Protein AF-A0A8X6UZP9-F1 (afdb_monomer)

pLDDT: mean 77.99, std 16.14, range [34.69, 94.88]

InterPro domains:
  IPR002492 Transposase, Tc1-like [PF01498] (34-97)

Organism: Trichonephila clavipes (NCBI:txid2585209)

Mean predicted aligned error: 15.53 Å

Sequence (109 aa):
MEEDPPPSYEESEAATAIRGFSSGRPRGTTPADDRYIVLQARRNRRQTAGEIARHTTQATGRPISCFTVARRLHGGGLFARRPVRCVPLTPAHQRRRSLVLGTSELERQ

Structure (mmCIF, N/CA/C/O backbone):
data_AF-A0A8X6UZP9-F1
#
_entry.id   AF-A0A8X6UZP9-F1
#
loop_
_atom_site.group_PDB
_atom_site.id
_atom_site.type_symbol
_atom_site.label_atom_id
_atom_site.label_alt_id
_atom_site.label_comp_id
_atom_site.label_asym_id
_atom_site.label_entity_id
_atom_site.label_seq_id
_atom_site.pdbx_PDB_ins_code
_atom_site.Cartn_x
_atom_site.Cartn_y
_atom_site.Cartn_z
_atom_site.occupancy
_atom_site.B_iso_or_equiv
_atom_site.auth_seq_id
_atom_site.auth_comp_id
_atom_site.auth_asym_id
_atom_site.auth_atom_id
_atom_site.pdbx_PDB_model_num
ATOM 1 N N . MET A 1 1 ? -32.455 -66.587 18.755 1.00 53.84 1 MET A N 1
ATOM 2 C CA . MET A 1 1 ? -31.791 -65.442 18.107 1.00 53.84 1 MET A CA 1
ATOM 3 C C . MET A 1 1 ? -31.646 -64.405 19.193 1.00 53.84 1 MET A C 1
ATOM 5 O O . MET A 1 1 ? -32.578 -63.653 19.434 1.00 53.84 1 MET A O 1
ATOM 9 N N . GLU A 1 2 ? -30.566 -64.501 19.951 1.00 55.31 2 GLU A N 1
ATOM 10 C CA . GLU A 1 2 ? -30.244 -63.554 21.012 1.00 55.31 2 GLU A CA 1
ATOM 11 C C . GLU A 1 2 ? -29.013 -62.836 20.477 1.00 55.31 2 GLU A C 1
ATOM 13 O O . GLU A 1 2 ? -27.913 -63.382 20.493 1.00 55.31 2 GLU A O 1
ATOM 18 N N . GLU A 1 3 ? -29.252 -61.732 19.767 1.00 62.00 3 GLU A N 1
ATOM 19 C CA . GLU A 1 3 ? -28.157 -60.897 19.294 1.00 62.00 3 GLU A CA 1
ATOM 20 C C . GLU A 1 3 ? -27.567 -60.180 20.504 1.00 62.00 3 GLU A C 1
ATOM 22 O O . GLU A 1 3 ? -28.262 -59.413 21.175 1.00 62.00 3 GLU A O 1
ATOM 27 N N . ASP A 1 4 ? -26.291 -60.446 20.777 1.00 71.00 4 ASP A N 1
ATOM 28 C CA . ASP A 1 4 ? -25.487 -59.605 21.652 1.00 71.00 4 ASP A CA 1
ATOM 29 C C . ASP A 1 4 ? -25.548 -58.154 21.140 1.00 71.00 4 ASP A C 1
ATOM 31 O O . ASP A 1 4 ? -25.348 -57.918 19.941 1.00 71.00 4 ASP A O 1
ATOM 35 N N . PRO A 1 5 ? -25.809 -57.158 22.005 1.00 72.19 5 PRO A N 1
ATOM 36 C CA . PRO A 1 5 ? -25.743 -55.768 21.588 1.00 72.19 5 PRO A CA 1
ATOM 37 C C . PRO A 1 5 ? -24.305 -55.430 21.157 1.00 72.19 5 PRO A C 1
ATOM 39 O O . PRO A 1 5 ? -23.350 -55.835 21.827 1.00 72.19 5 PRO A O 1
ATOM 42 N N . PRO A 1 6 ? -24.113 -54.679 20.055 1.00 69.88 6 PRO A N 1
ATOM 43 C CA . PRO A 1 6 ? -22.780 -54.280 19.627 1.00 69.88 6 PRO A CA 1
ATOM 44 C C . PRO A 1 6 ? -22.102 -53.439 20.719 1.00 69.88 6 PRO A C 1
ATOM 46 O O . PRO A 1 6 ? -22.785 -52.669 21.405 1.00 69.88 6 PRO A O 1
ATOM 49 N N . PRO A 1 7 ? -20.770 -53.551 20.883 1.00 65.25 7 PRO A N 1
ATOM 50 C CA . PRO A 1 7 ? -20.046 -52.785 21.884 1.00 65.25 7 PRO A CA 1
ATOM 51 C C . PRO A 1 7 ? -20.298 -51.291 21.677 1.00 65.25 7 PRO A C 1
ATOM 53 O O . PRO A 1 7 ? -20.107 -50.748 20.586 1.00 65.25 7 PRO A O 1
ATOM 56 N N . SER A 1 8 ? -20.743 -50.634 22.746 1.00 55.66 8 SER A N 1
ATOM 57 C CA . SER A 1 8 ? -20.811 -49.184 22.849 1.00 55.66 8 SER A CA 1
ATOM 58 C C . SER A 1 8 ? -19.405 -48.626 22.662 1.00 55.66 8 SER A C 1
ATOM 60 O O . SER A 1 8 ? -18.559 -48.744 23.546 1.00 55.66 8 SER A O 1
ATOM 62 N N . TYR A 1 9 ? -19.146 -48.056 21.487 1.00 56.78 9 TYR A N 1
ATOM 63 C CA . TYR A 1 9 ? -17.923 -47.315 21.215 1.00 56.78 9 TYR A CA 1
ATOM 64 C C . TYR A 1 9 ? -17.899 -46.067 22.102 1.00 56.78 9 TYR A C 1
ATOM 66 O O . TYR A 1 9 ? -18.484 -45.037 21.764 1.00 56.78 9 TYR A O 1
ATOM 74 N N . GLU A 1 10 ? -17.255 -46.182 23.257 1.00 61.09 10 GLU A N 1
ATOM 75 C CA . GLU A 1 10 ? -16.871 -45.040 24.071 1.00 61.09 10 GLU A CA 1
ATOM 76 C C . GLU A 1 10 ? -15.738 -44.261 23.384 1.00 61.09 10 GLU A C 1
ATOM 78 O O . GLU A 1 10 ? -14.790 -44.828 22.844 1.00 61.09 10 GLU A O 1
ATOM 83 N N . GLU A 1 11 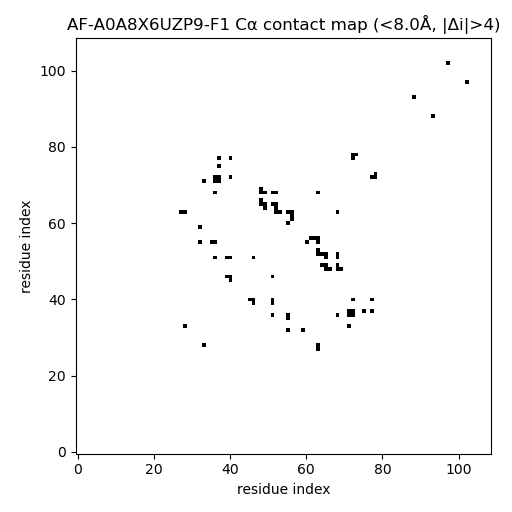? -15.891 -42.937 23.431 1.00 55.44 11 GLU A N 1
ATOM 84 C CA . GLU A 1 11 ? -14.828 -41.932 23.442 1.00 55.44 11 GLU A CA 1
ATOM 85 C C . GLU A 1 11 ? -13.899 -41.853 22.219 1.00 55.44 11 GLU A C 1
ATOM 87 O O . GLU A 1 11 ? -12.821 -42.437 22.138 1.00 55.44 11 GLU A O 1
ATOM 92 N N . SER A 1 12 ? -14.233 -40.931 21.313 1.00 53.50 12 SER A N 1
ATOM 93 C CA . SER A 1 12 ? -13.183 -40.129 20.684 1.00 53.50 12 SER A CA 1
ATOM 94 C C . SER A 1 12 ? -13.445 -38.663 20.993 1.00 53.50 12 SER A C 1
ATOM 96 O O . SER A 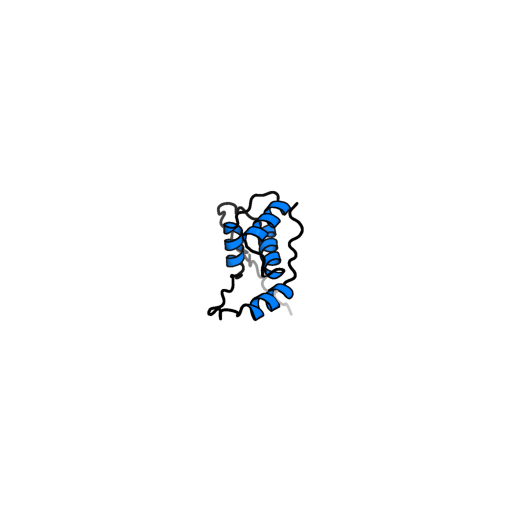1 12 ? -14.114 -37.944 20.251 1.00 53.50 12 SER A O 1
ATOM 98 N N . GLU A 1 13 ? -12.914 -38.211 22.130 1.00 57.41 13 GLU A N 1
ATOM 99 C CA . GLU A 1 13 ? -12.655 -36.794 22.344 1.00 57.41 13 GLU A CA 1
ATOM 100 C C . GLU A 1 13 ? -11.668 -36.351 21.261 1.00 57.41 13 GLU A C 1
ATOM 102 O O . GLU A 1 13 ? -10.446 -36.411 21.409 1.00 57.41 13 GLU A O 1
ATOM 107 N N . ALA A 1 14 ? -12.201 -35.944 20.112 1.00 60.31 14 ALA A N 1
ATOM 108 C CA . ALA A 1 14 ? -11.451 -35.226 19.105 1.00 60.31 14 ALA A CA 1
ATOM 109 C C . ALA A 1 14 ? -11.100 -33.866 19.713 1.00 60.31 14 ALA A C 1
ATOM 111 O O . ALA A 1 14 ? -11.795 -32.869 19.500 1.00 60.31 14 ALA A O 1
ATOM 112 N N . ALA A 1 15 ? -10.036 -33.846 20.520 1.00 62.00 15 ALA A N 1
ATOM 113 C CA . ALA A 1 15 ? -9.431 -32.647 21.061 1.00 62.00 15 ALA A CA 1
ATOM 114 C C . ALA A 1 15 ? -9.064 -31.760 19.872 1.00 62.00 15 ALA A C 1
ATOM 116 O O . ALA A 1 15 ? -8.040 -31.920 19.203 1.00 62.00 15 ALA A O 1
ATOM 117 N N . THR A 1 16 ? -9.981 -30.854 19.554 1.00 63.66 16 THR A N 1
ATOM 118 C CA . THR A 1 16 ? -9.842 -29.931 18.446 1.00 63.66 16 THR A CA 1
ATOM 119 C C . THR A 1 16 ? -8.782 -28.947 18.895 1.00 63.66 16 THR A C 1
ATOM 121 O O . THR A 1 16 ? -9.046 -28.055 19.696 1.00 63.66 16 THR A O 1
ATOM 124 N N . ALA A 1 17 ? -7.545 -29.161 18.453 1.00 57.22 17 ALA A N 1
ATOM 125 C CA . ALA A 1 17 ? -6.430 -28.289 18.773 1.00 57.22 17 ALA A CA 1
ATOM 126 C C . ALA A 1 17 ? -6.710 -26.887 18.208 1.00 57.22 17 ALA A C 1
ATOM 128 O O . ALA A 1 17 ? -6.430 -26.594 17.043 1.00 57.22 17 ALA A O 1
ATOM 129 N N . ILE A 1 18 ? -7.272 -26.002 19.035 1.00 65.00 18 ILE A N 1
ATOM 130 C CA . ILE A 1 18 ? -7.397 -24.582 18.720 1.00 65.00 18 ILE A CA 1
ATOM 131 C C . ILE A 1 18 ? -5.983 -24.013 18.788 1.00 65.00 18 ILE A C 1
ATOM 133 O O . ILE A 1 18 ? -5.445 -23.744 19.861 1.00 65.00 18 ILE A O 1
ATOM 137 N N . ARG A 1 19 ? -5.345 -23.876 17.622 1.00 62.69 19 ARG A N 1
ATOM 138 C CA . ARG A 1 19 ? -4.037 -23.231 17.485 1.00 62.69 19 ARG A CA 1
ATOM 139 C C . ARG A 1 19 ? -4.164 -21.789 17.973 1.00 62.69 19 ARG A C 1
ATOM 141 O O . ARG A 1 19 ? -4.662 -20.929 17.249 1.00 62.69 19 ARG A O 1
ATOM 148 N N . GLY A 1 20 ? -3.744 -21.540 19.210 1.00 62.47 20 GLY A N 1
ATOM 149 C CA . GLY A 1 20 ? -3.715 -20.207 19.793 1.00 62.47 20 GLY A CA 1
ATOM 150 C C . GLY A 1 20 ? -2.922 -19.259 18.897 1.00 62.47 20 GLY A C 1
ATOM 151 O O . GLY A 1 20 ? -1.768 -19.523 18.557 1.00 62.47 20 GLY A O 1
ATOM 152 N N . PHE A 1 21 ? -3.555 -18.159 18.488 1.00 62.06 21 PHE A N 1
ATOM 153 C CA . PHE A 1 21 ? -2.869 -17.050 17.837 1.00 62.06 21 PHE A CA 1
ATOM 154 C C . PHE A 1 21 ? -1.771 -16.568 18.785 1.00 62.06 21 PHE A C 1
ATOM 156 O O . PHE A 1 21 ? -2.067 -16.041 19.854 1.00 62.06 21 PHE A O 1
ATOM 163 N N . SER A 1 22 ? -0.506 -16.734 18.400 1.00 60.88 22 SER A N 1
ATOM 164 C CA . SER A 1 22 ? 0.608 -16.118 19.116 1.00 60.88 22 SER A CA 1
ATOM 165 C C . SER A 1 22 ? 0.311 -14.623 19.275 1.00 60.88 22 SER A C 1
ATOM 167 O O . SER A 1 22 ? 0.173 -13.912 18.270 1.00 60.88 22 SER A O 1
ATOM 169 N N . SER A 1 23 ? 0.173 -14.153 20.514 1.00 63.22 23 SER A N 1
ATOM 170 C CA . SER A 1 23 ? -0.093 -12.755 20.846 1.00 63.22 23 SER A CA 1
ATOM 171 C C . SER A 1 23 ? 1.148 -11.914 20.546 1.00 63.22 23 SER A C 1
ATOM 173 O O . SER A 1 23 ? 1.967 -11.626 21.415 1.00 63.22 23 SER A O 1
ATOM 175 N N . GLY A 1 24 ? 1.333 -11.571 19.273 1.00 71.81 24 GLY A N 1
ATOM 176 C CA . GLY A 1 24 ? 2.322 -10.589 18.848 1.00 71.81 24 GLY A CA 1
ATOM 177 C C . GLY A 1 24 ? 1.865 -9.164 19.165 1.00 71.81 24 GLY A C 1
ATOM 178 O O . GLY A 1 24 ? 0.702 -8.924 19.495 1.00 71.81 24 GLY A O 1
ATOM 179 N N . ARG A 1 25 ? 2.777 -8.194 19.006 1.00 75.19 25 ARG A N 1
ATOM 180 C CA . ARG A 1 25 ? 2.457 -6.762 19.111 1.00 75.19 25 ARG A CA 1
ATOM 181 C C . ARG A 1 25 ? 1.217 -6.437 18.261 1.00 75.19 25 ARG A C 1
ATOM 183 O O . ARG A 1 25 ? 1.208 -6.800 17.076 1.00 75.19 25 ARG A O 1
ATOM 190 N N . PRO A 1 26 ? 0.204 -5.740 18.816 1.00 68.31 26 PRO A N 1
ATOM 191 C CA . PRO A 1 26 ? -0.989 -5.380 18.067 1.00 68.31 26 PRO A CA 1
ATOM 192 C C . PRO A 1 26 ? -0.587 -4.614 16.810 1.00 68.31 26 PRO A C 1
ATOM 194 O O . PRO A 1 26 ? 0.202 -3.664 16.843 1.00 68.31 26 PRO A O 1
ATOM 197 N N . ARG A 1 27 ? -1.083 -5.091 15.670 1.00 74.94 27 ARG A N 1
ATOM 198 C CA . ARG A 1 27 ? -0.784 -4.494 14.373 1.00 74.94 27 ARG A CA 1
ATOM 199 C C . ARG A 1 27 ? -1.486 -3.140 14.295 1.00 74.94 27 ARG A C 1
ATOM 201 O O . ARG A 1 27 ? -2.659 -3.037 14.626 1.00 74.94 27 ARG A O 1
ATOM 208 N N . GLY A 1 28 ? -0.782 -2.118 13.810 1.00 81.06 28 GLY A N 1
ATOM 209 C CA . GLY A 1 28 ? -1.349 -0.772 13.649 1.00 81.06 28 GLY A CA 1
ATOM 210 C C . GLY A 1 28 ? -2.462 -0.665 12.595 1.00 81.06 28 GLY A C 1
ATOM 211 O O . GLY A 1 28 ? -3.080 0.386 12.489 1.00 81.06 28 GLY A O 1
ATOM 212 N N . THR A 1 29 ? -2.720 -1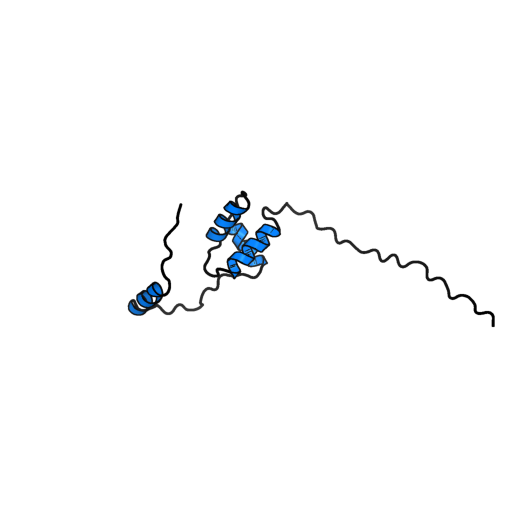.727 11.823 1.00 87.56 29 THR A N 1
ATOM 213 C CA . THR A 1 29 ? -3.847 -1.816 10.883 1.00 87.56 29 THR A CA 1
ATOM 214 C C . THR A 1 29 ? -4.691 -3.041 11.203 1.00 87.56 29 THR A C 1
ATOM 216 O O . THR A 1 29 ? -4.162 -4.087 11.604 1.00 87.56 29 THR A O 1
ATOM 219 N N . THR A 1 30 ? -6.003 -2.901 11.039 1.00 90.12 30 THR A N 1
ATOM 220 C CA . THR A 1 30 ? -6.970 -3.980 11.240 1.00 90.12 30 THR A CA 1
ATOM 221 C C . THR A 1 30 ? -7.076 -4.858 9.986 1.00 90.12 30 THR A C 1
ATOM 223 O O . THR A 1 30 ? -6.745 -4.414 8.884 1.00 90.12 30 THR A O 1
ATOM 226 N N . PRO A 1 31 ? -7.600 -6.092 10.093 1.00 89.38 31 PRO A N 1
ATOM 227 C CA . PRO A 1 31 ? -7.897 -6.911 8.917 1.00 89.38 31 PRO A CA 1
ATOM 228 C C . PRO A 1 31 ? -8.893 -6.255 7.942 1.00 89.38 31 PRO A C 1
ATOM 230 O O . PRO A 1 31 ? -8.910 -6.583 6.758 1.00 89.38 31 PRO A O 1
ATOM 233 N N . ALA A 1 32 ? -9.741 -5.333 8.412 1.00 91.38 32 ALA A N 1
ATOM 234 C CA . ALA A 1 32 ? -10.626 -4.555 7.549 1.00 91.38 32 ALA A CA 1
ATOM 235 C C . ALA A 1 32 ? -9.847 -3.507 6.738 1.00 91.38 32 ALA A C 1
ATOM 237 O O . ALA A 1 32 ? -10.027 -3.442 5.521 1.00 91.38 32 ALA A O 1
ATOM 238 N N . ASP A 1 33 ? -8.928 -2.778 7.381 1.00 92.25 33 ASP A N 1
ATOM 239 C CA . ASP A 1 33 ? -8.039 -1.825 6.702 1.00 92.25 33 ASP A CA 1
ATOM 240 C C . ASP A 1 33 ? -7.179 -2.539 5.652 1.00 92.25 33 ASP A C 1
ATOM 242 O O . ASP A 1 33 ? -7.074 -2.090 4.513 1.00 92.25 33 ASP A O 1
ATOM 246 N N . ASP A 1 34 ? -6.609 -3.696 6.005 1.00 92.38 34 ASP A N 1
ATOM 247 C CA . ASP A 1 34 ? -5.768 -4.486 5.102 1.00 92.38 34 ASP A CA 1
ATOM 248 C C . ASP A 1 34 ? -6.548 -4.928 3.847 1.00 92.38 34 ASP A C 1
ATOM 250 O O . ASP A 1 34 ? -6.034 -4.844 2.728 1.00 92.38 34 ASP A O 1
ATOM 254 N N . ARG A 1 35 ? -7.815 -5.340 4.008 1.00 93.44 35 ARG A N 1
ATOM 255 C CA . ARG A 1 35 ? -8.703 -5.664 2.878 1.00 93.44 35 ARG A CA 1
ATOM 256 C C . ARG A 1 35 ? -9.003 -4.439 2.019 1.00 93.44 35 ARG A C 1
ATOM 258 O O . ARG A 1 35 ? -8.956 -4.548 0.794 1.00 93.44 35 ARG A O 1
ATOM 265 N N . TYR A 1 36 ? -9.284 -3.289 2.632 1.00 93.50 36 TYR A N 1
ATOM 266 C CA . TYR A 1 36 ? -9.536 -2.045 1.904 1.00 93.50 36 TYR A CA 1
ATOM 267 C C . TYR A 1 36 ? -8.312 -1.608 1.091 1.00 93.50 36 TYR A C 1
ATOM 269 O O . TYR A 1 36 ? -8.441 -1.306 -0.095 1.00 93.50 36 TYR A O 1
ATOM 277 N N . ILE A 1 37 ? -7.118 -1.667 1.685 1.00 94.44 37 ILE A N 1
ATOM 278 C CA . ILE A 1 37 ? -5.843 -1.353 1.026 1.00 94.44 37 ILE A CA 1
ATOM 279 C C . ILE A 1 37 ? -5.649 -2.212 -0.232 1.00 94.44 37 ILE A C 1
ATOM 281 O O . ILE A 1 37 ? -5.366 -1.690 -1.313 1.00 94.44 37 ILE A O 1
ATOM 285 N N . VAL A 1 38 ? -5.831 -3.531 -0.111 1.00 94.50 38 VAL A N 1
ATOM 286 C CA . VAL A 1 38 ? -5.692 -4.466 -1.240 1.00 94.50 38 VAL A CA 1
ATOM 287 C C . VAL A 1 38 ? -6.757 -4.205 -2.306 1.00 94.50 38 VAL A C 1
ATOM 289 O O . VAL A 1 38 ? -6.456 -4.239 -3.501 1.00 94.50 38 VAL A O 1
ATOM 292 N N . LEU A 1 39 ? -7.993 -3.917 -1.896 1.00 94.19 39 LEU A N 1
ATOM 293 C CA . LEU A 1 39 ? -9.091 -3.619 -2.810 1.00 94.19 39 LEU A CA 1
ATOM 294 C C . LEU A 1 39 ? -8.836 -2.335 -3.610 1.00 94.19 39 LEU A C 1
ATOM 296 O O . LEU A 1 39 ? -9.010 -2.344 -4.828 1.00 94.19 39 LEU A O 1
ATOM 300 N N . GLN A 1 40 ? -8.380 -1.259 -2.961 1.00 92.88 40 GLN A N 1
ATOM 301 C CA . GLN A 1 40 ? -8.066 0.005 -3.636 1.00 92.88 40 GLN A CA 1
ATOM 302 C C . GLN A 1 40 ? -6.943 -0.160 -4.658 1.00 92.88 40 GLN A C 1
ATOM 304 O O . GLN A 1 40 ? -7.093 0.252 -5.809 1.00 92.88 40 GLN A O 1
ATOM 309 N N . ALA A 1 41 ? -5.867 -0.861 -4.292 1.00 91.56 41 ALA A N 1
ATOM 310 C CA . ALA A 1 41 ? -4.765 -1.134 -5.213 1.00 91.56 41 ALA A CA 1
ATOM 311 C C . ALA A 1 41 ? -5.188 -1.983 -6.427 1.00 91.56 41 ALA A C 1
ATOM 313 O O . ALA A 1 41 ? -4.656 -1.811 -7.526 1.00 91.56 41 ALA A O 1
ATOM 314 N N . ARG A 1 42 ? -6.158 -2.894 -6.258 1.00 90.69 42 ARG A N 1
ATOM 315 C CA . ARG A 1 42 ? -6.728 -3.676 -7.370 1.00 90.69 42 ARG A CA 1
ATOM 316 C C . ARG A 1 42 ? -7.647 -2.838 -8.256 1.00 90.69 42 ARG A C 1
ATOM 318 O O . ARG A 1 42 ? -7.557 -2.956 -9.478 1.00 90.69 42 ARG A O 1
ATOM 325 N N . ARG A 1 43 ? -8.500 -2.001 -7.655 1.00 91.62 43 ARG A N 1
ATOM 326 C CA . ARG A 1 43 ? -9.439 -1.118 -8.365 1.00 91.62 43 ARG A CA 1
ATOM 327 C C . ARG A 1 43 ? -8.691 -0.092 -9.214 1.00 91.62 43 ARG A C 1
ATOM 329 O O . ARG A 1 43 ? -8.977 0.043 -10.397 1.00 91.62 43 ARG A O 1
ATOM 336 N N . ASN A 1 44 ? -7.684 0.555 -8.632 1.00 87.81 44 ASN A N 1
ATOM 337 C CA . ASN A 1 44 ? -6.913 1.617 -9.266 1.00 87.81 44 ASN A CA 1
ATOM 338 C C . ASN A 1 44 ? -5.422 1.265 -9.279 1.00 87.81 44 ASN A C 1
ATOM 340 O O . ASN A 1 44 ? -4.650 1.749 -8.458 1.00 87.81 44 ASN A O 1
ATOM 344 N N . ARG A 1 45 ? -4.976 0.476 -10.267 1.00 84.06 45 ARG A N 1
ATOM 345 C CA . ARG A 1 45 ? -3.573 -0.001 -10.362 1.00 84.06 45 ARG A CA 1
ATOM 346 C C . ARG A 1 45 ? -2.506 1.100 -10.479 1.00 84.06 45 ARG A C 1
ATOM 348 O O . ARG A 1 45 ? -1.318 0.793 -10.456 1.00 84.06 45 ARG A O 1
ATOM 355 N N . ARG A 1 46 ? -2.916 2.354 -10.692 1.00 85.12 46 ARG A N 1
ATOM 356 C CA . ARG A 1 46 ? -2.031 3.526 -10.782 1.00 85.12 46 ARG A CA 1
ATOM 357 C C . ARG A 1 46 ? -1.907 4.288 -9.465 1.00 85.12 46 ARG A C 1
ATOM 359 O O . ARG A 1 46 ? -1.006 5.113 -9.371 1.00 85.12 46 ARG A O 1
ATOM 366 N N . GLN A 1 47 ? -2.793 4.033 -8.499 1.00 87.94 47 GLN A N 1
ATOM 367 C CA . GLN A 1 47 ? -2.716 4.694 -7.204 1.00 87.94 47 GLN A CA 1
ATOM 368 C C . GLN A 1 47 ? -1.431 4.301 -6.488 1.00 87.94 47 GLN A C 1
ATOM 370 O O . GLN A 1 47 ? -1.024 3.135 -6.471 1.00 87.94 47 GLN A O 1
ATOM 375 N N . THR A 1 48 ? -0.794 5.293 -5.885 1.00 90.25 48 THR A N 1
ATOM 376 C CA . THR A 1 48 ? 0.428 5.089 -5.114 1.00 90.25 48 THR A CA 1
ATOM 377 C C . THR A 1 48 ? 0.103 4.640 -3.690 1.00 90.25 48 THR A C 1
ATOM 379 O O . THR A 1 48 ? -0.979 4.891 -3.157 1.00 90.25 48 THR A O 1
ATOM 382 N N . ALA A 1 49 ? 1.068 4.009 -3.017 1.00 92.38 49 ALA A N 1
ATOM 383 C CA . ALA A 1 49 ? 0.906 3.630 -1.612 1.00 92.38 49 ALA A CA 1
ATOM 384 C C . ALA A 1 49 ? 0.643 4.844 -0.694 1.00 92.38 49 ALA A C 1
ATOM 386 O O . ALA A 1 49 ? -0.026 4.701 0.326 1.00 92.38 49 ALA A O 1
ATOM 387 N N . GLY A 1 50 ? 1.142 6.035 -1.054 1.00 93.75 50 GLY A N 1
ATOM 388 C CA . GLY A 1 50 ? 0.892 7.277 -0.316 1.00 93.75 50 GLY A CA 1
ATOM 389 C C . GLY A 1 50 ? -0.545 7.781 -0.462 1.00 93.75 50 GLY A C 1
ATOM 390 O O . GLY A 1 50 ? -1.164 8.166 0.526 1.00 93.75 50 GLY A O 1
ATOM 391 N N . GLU A 1 51 ? -1.110 7.712 -1.667 1.00 93.62 51 GLU A N 1
ATOM 392 C CA . GLU A 1 51 ? -2.520 8.052 -1.900 1.00 93.62 51 GLU A CA 1
ATOM 393 C C . GLU A 1 51 ? -3.444 7.102 -1.137 1.00 93.62 51 GLU A C 1
ATOM 395 O O . GLU A 1 51 ? -4.332 7.552 -0.414 1.00 93.62 51 GLU A O 1
ATOM 400 N N . ILE A 1 52 ? -3.183 5.792 -1.214 1.00 94.38 52 ILE A N 1
ATOM 401 C CA . ILE A 1 52 ? -3.938 4.777 -0.466 1.00 94.38 52 ILE A CA 1
ATOM 402 C C . ILE A 1 52 ? -3.828 5.027 1.044 1.00 94.38 52 ILE A C 1
ATOM 404 O O . ILE A 1 52 ? -4.829 4.943 1.756 1.00 94.38 52 ILE A O 1
ATOM 408 N N . ALA A 1 53 ? -2.641 5.380 1.545 1.00 94.88 53 ALA A N 1
ATOM 409 C CA . ALA A 1 53 ? -2.436 5.719 2.952 1.00 94.88 53 ALA A CA 1
ATOM 410 C C . ALA A 1 53 ? -3.276 6.928 3.386 1.00 94.88 53 ALA A C 1
ATOM 412 O O . ALA A 1 53 ? -3.908 6.877 4.442 1.00 94.88 53 ALA A O 1
ATOM 413 N N . ARG A 1 54 ? -3.348 7.979 2.558 1.00 94.62 54 ARG A N 1
ATOM 414 C CA . ARG A 1 54 ? -4.183 9.159 2.821 1.00 94.62 54 ARG A CA 1
ATOM 415 C C . ARG A 1 54 ? -5.665 8.795 2.877 1.00 94.62 54 ARG A C 1
ATOM 417 O O . ARG A 1 54 ? -6.318 9.127 3.859 1.00 94.62 54 ARG A O 1
ATOM 424 N N . HIS A 1 55 ? -6.171 8.059 1.887 1.00 93.06 55 HIS A N 1
ATOM 425 C CA . HIS A 1 55 ? -7.574 7.628 1.859 1.00 93.06 55 HIS A CA 1
ATOM 426 C C . HIS A 1 55 ? -7.932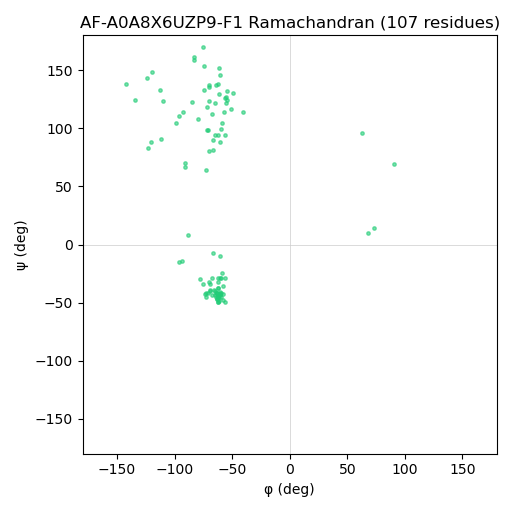 6.735 3.050 1.00 93.06 55 HIS A C 1
ATOM 428 O O . HIS A 1 55 ? -8.970 6.922 3.678 1.00 93.06 55 HIS A O 1
ATOM 434 N N . THR A 1 56 ? -7.052 5.797 3.403 1.00 92.81 56 THR A N 1
ATOM 435 C CA . THR A 1 56 ? -7.286 4.898 4.542 1.00 92.81 56 THR A CA 1
ATOM 436 C C . THR A 1 56 ? -7.222 5.662 5.867 1.00 92.81 56 THR A C 1
ATOM 438 O O . THR A 1 56 ? -8.047 5.443 6.745 1.00 92.81 56 THR A O 1
ATOM 441 N N . THR A 1 57 ? -6.294 6.615 6.005 1.00 93.69 57 THR A N 1
ATOM 442 C CA . THR A 1 57 ? -6.199 7.476 7.197 1.00 93.69 57 THR A CA 1
ATOM 443 C C . THR A 1 57 ? -7.445 8.343 7.362 1.00 93.69 57 THR A C 1
ATOM 445 O O . THR A 1 57 ? -7.954 8.462 8.472 1.00 93.69 57 THR A O 1
ATOM 448 N N . GLN A 1 58 ? -7.970 8.904 6.268 1.00 92.81 58 GLN A N 1
ATOM 449 C CA . GLN A 1 58 ? -9.218 9.674 6.272 1.00 92.81 58 GLN A CA 1
ATOM 450 C C . GLN A 1 58 ? -10.427 8.812 6.656 1.00 92.81 58 GLN A C 1
ATOM 452 O O . GLN A 1 58 ? -11.262 9.257 7.434 1.00 92.81 58 GLN A O 1
ATOM 457 N N . ALA A 1 59 ? -10.509 7.578 6.152 1.00 89.44 59 ALA A N 1
ATOM 458 C CA . ALA A 1 59 ? -11.628 6.680 6.432 1.00 89.44 59 ALA A CA 1
ATOM 459 C C . ALA A 1 59 ? -11.607 6.114 7.863 1.00 89.44 59 ALA A C 1
ATOM 461 O O . ALA A 1 59 ? -12.646 6.030 8.512 1.00 89.44 59 ALA A O 1
ATOM 462 N N . THR A 1 60 ? -10.431 5.721 8.358 1.00 87.94 60 THR A N 1
ATOM 463 C CA . THR A 1 60 ? -10.279 5.040 9.657 1.00 87.94 60 THR A CA 1
ATOM 464 C C . THR A 1 60 ? -9.985 6.022 10.802 1.00 87.94 60 THR A C 1
ATOM 466 O O . THR A 1 60 ? -10.055 5.645 11.972 1.00 87.94 60 THR A O 1
ATOM 469 N N . GLY A 1 61 ? -9.612 7.273 10.499 1.00 89.06 61 GLY A N 1
ATOM 470 C CA . GLY A 1 61 ? -9.210 8.287 11.486 1.00 89.06 61 GLY A CA 1
ATOM 471 C C . GLY A 1 61 ? -7.880 7.983 12.188 1.00 89.06 61 GLY A C 1
ATOM 472 O O . GLY A 1 61 ? -7.522 8.630 13.169 1.00 89.06 61 GLY A O 1
ATOM 473 N N . ARG A 1 62 ? -7.141 6.976 11.710 1.00 88.69 62 ARG A N 1
ATOM 474 C CA . ARG A 1 62 ? -5.865 6.524 12.275 1.00 88.69 62 ARG A CA 1
ATOM 475 C C . ARG A 1 62 ? -4.734 6.826 11.299 1.00 88.69 62 ARG A C 1
ATOM 477 O O . ARG A 1 62 ? -4.867 6.472 10.130 1.00 88.69 62 ARG A O 1
ATOM 484 N N . PRO A 1 63 ? -3.608 7.406 11.747 1.00 91.31 63 PRO A N 1
ATOM 485 C CA . PRO A 1 63 ? -2.486 7.687 10.863 1.00 91.31 63 PRO A CA 1
ATOM 486 C C . PRO A 1 63 ? -1.845 6.380 10.387 1.00 91.31 63 PRO A C 1
ATOM 488 O O . PRO A 1 63 ? -1.235 5.644 11.165 1.00 91.31 63 PRO A O 1
ATOM 491 N N . ILE A 1 64 ? -1.965 6.092 9.092 1.00 92.31 64 ILE A N 1
ATOM 492 C CA . ILE A 1 64 ? -1.324 4.940 8.455 1.00 92.31 64 ILE A CA 1
ATOM 493 C C . ILE A 1 64 ? -0.216 5.453 7.539 1.00 92.31 64 ILE A C 1
ATOM 495 O O . ILE A 1 64 ? -0.451 6.251 6.638 1.00 92.31 64 ILE A O 1
ATOM 499 N N . SER A 1 65 ? 1.013 4.978 7.754 1.00 93.00 65 SER A N 1
ATOM 500 C CA . SER A 1 65 ? 2.149 5.352 6.906 1.00 93.00 65 SER A CA 1
ATOM 501 C C . SER A 1 65 ? 2.105 4.662 5.536 1.00 93.00 65 SER A C 1
ATOM 503 O O . SER A 1 65 ? 1.618 3.534 5.400 1.00 93.00 65 SER A O 1
ATOM 505 N N . CYS A 1 66 ? 2.710 5.292 4.527 1.00 94.56 66 CYS A N 1
ATOM 506 C CA . CYS A 1 66 ? 2.889 4.697 3.199 1.00 94.56 66 CYS A CA 1
ATOM 507 C C . CYS A 1 66 ? 3.682 3.374 3.244 1.00 94.56 66 CYS A C 1
ATOM 509 O O . CYS A 1 66 ? 3.357 2.436 2.517 1.00 94.56 66 CYS A O 1
ATOM 511 N N . PHE A 1 67 ? 4.671 3.255 4.137 1.00 94.25 67 PHE A N 1
ATOM 512 C CA . PHE A 1 67 ? 5.449 2.028 4.333 1.00 94.25 67 PHE A CA 1
ATOM 513 C C . PHE A 1 67 ? 4.598 0.884 4.887 1.00 94.25 67 PHE A C 1
ATOM 515 O O . PHE A 1 67 ? 4.749 -0.265 4.466 1.00 94.25 67 PHE A O 1
ATOM 522 N N . THR A 1 68 ? 3.676 1.188 5.806 1.00 93.62 68 THR A N 1
ATOM 523 C CA . THR A 1 68 ? 2.716 0.204 6.314 1.00 93.62 68 THR A CA 1
ATOM 524 C C . THR A 1 68 ? 1.846 -0.317 5.177 1.00 93.62 68 THR A C 1
ATOM 526 O O . THR A 1 68 ? 1.745 -1.530 5.009 1.00 93.62 68 THR A O 1
ATOM 529 N N . VAL A 1 69 ? 1.289 0.579 4.355 1.00 94.50 69 VAL A N 1
ATOM 530 C CA . VAL A 1 69 ? 0.494 0.212 3.172 1.00 94.50 69 VAL A CA 1
ATOM 531 C C . VAL A 1 69 ? 1.303 -0.661 2.215 1.00 94.50 69 VAL A C 1
ATOM 533 O O . VAL A 1 69 ? 0.832 -1.728 1.831 1.00 94.50 69 VAL A O 1
ATOM 536 N N . ALA A 1 70 ? 2.541 -0.279 1.889 1.00 93.69 70 ALA A N 1
ATOM 537 C CA . ALA A 1 70 ? 3.409 -1.068 1.013 1.00 93.69 70 ALA A CA 1
ATOM 538 C C . ALA A 1 70 ? 3.636 -2.491 1.550 1.00 93.69 70 ALA A C 1
ATOM 540 O O . ALA A 1 70 ? 3.516 -3.463 0.807 1.00 93.69 70 ALA A O 1
ATOM 541 N N . ARG A 1 71 ? 3.869 -2.641 2.861 1.00 93.62 71 ARG A N 1
ATOM 542 C CA . ARG A 1 71 ? 4.011 -3.960 3.499 1.00 93.62 71 ARG A CA 1
ATOM 543 C C . ARG A 1 71 ? 2.732 -4.794 3.392 1.00 93.62 71 ARG A C 1
ATOM 545 O O . ARG A 1 71 ? 2.823 -6.001 3.182 1.00 93.62 71 ARG A O 1
ATOM 552 N N . ARG A 1 72 ? 1.550 -4.177 3.505 1.00 94.19 72 ARG A N 1
ATOM 553 C CA . ARG A 1 72 ? 0.258 -4.869 3.327 1.00 94.19 72 ARG A CA 1
ATOM 554 C C . ARG A 1 72 ? 0.016 -5.285 1.885 1.00 94.19 72 ARG A C 1
ATOM 556 O O . ARG A 1 72 ? -0.416 -6.409 1.653 1.00 94.19 72 ARG A O 1
ATOM 563 N N . LEU A 1 73 ? 0.368 -4.433 0.928 1.00 94.12 73 LEU A N 1
ATOM 564 C CA . LEU A 1 73 ? 0.302 -4.766 -0.492 1.00 94.12 73 LEU A CA 1
ATOM 565 C C . LEU A 1 73 ? 1.226 -5.940 -0.829 1.00 94.12 73 LEU A C 1
ATOM 567 O O . LEU A 1 73 ? 0.770 -6.902 -1.442 1.00 94.12 73 LEU A O 1
ATOM 571 N N . HIS A 1 74 ? 2.470 -5.925 -0.344 1.00 93.25 74 HIS A N 1
ATO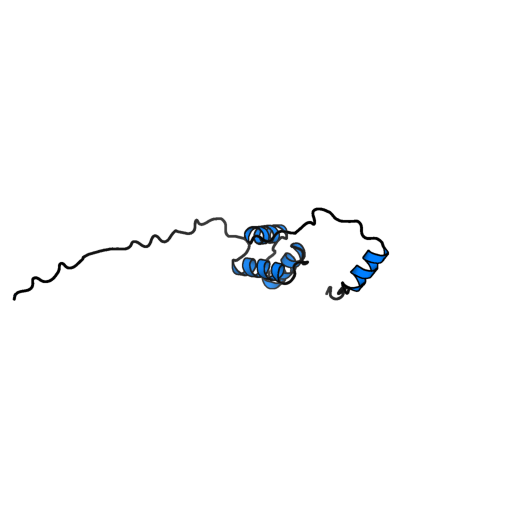M 572 C CA . HIS A 1 74 ? 3.410 -7.033 -0.541 1.00 93.25 74 HIS A CA 1
ATOM 573 C C . HIS A 1 74 ? 2.924 -8.326 0.124 1.00 93.25 74 HIS A C 1
ATOM 575 O O . HIS A 1 74 ? 2.989 -9.385 -0.492 1.00 93.25 74 HIS A O 1
ATOM 581 N N . GLY A 1 75 ? 2.376 -8.245 1.343 1.00 91.94 75 GLY A N 1
ATOM 582 C CA . GLY A 1 75 ? 1.756 -9.393 2.015 1.00 91.94 75 GLY A CA 1
ATOM 583 C C . GLY A 1 75 ? 0.563 -9.974 1.246 1.00 91.94 75 GLY A C 1
ATOM 584 O O . GLY A 1 75 ? 0.316 -11.171 1.315 1.00 91.94 75 GLY A O 1
ATOM 585 N N . GLY A 1 76 ? -0.143 -9.143 0.472 1.00 89.56 76 GLY A N 1
ATOM 586 C CA . GLY A 1 76 ? -1.197 -9.553 -0.460 1.00 89.56 76 GLY A CA 1
ATOM 587 C C . GLY A 1 76 ? -0.713 -9.901 -1.876 1.00 89.56 76 GLY A C 1
ATOM 588 O O . GLY A 1 76 ? -1.547 -10.056 -2.769 1.00 89.56 76 GLY A O 1
ATOM 589 N N . GLY A 1 77 ? 0.603 -9.977 -2.112 1.00 91.00 77 GLY A N 1
ATOM 590 C CA . GLY A 1 77 ? 1.204 -10.307 -3.412 1.00 91.00 77 GLY A CA 1
ATOM 591 C C . GLY A 1 77 ? 1.114 -9.202 -4.472 1.00 91.00 77 GLY A C 1
ATOM 592 O O . GLY A 1 77 ? 1.323 -9.457 -5.659 1.00 91.00 77 GLY A O 1
ATOM 593 N N . LEU A 1 78 ? 0.780 -7.972 -4.079 1.00 91.12 78 LEU A N 1
ATOM 594 C CA . LEU A 1 78 ? 0.684 -6.826 -4.976 1.00 91.12 78 LEU A CA 1
ATOM 595 C C . LEU A 1 78 ? 2.010 -6.066 -5.005 1.00 91.12 78 LEU A C 1
ATOM 597 O O . LEU A 1 78 ? 2.407 -5.442 -4.024 1.00 91.12 78 LEU A O 1
ATOM 601 N N . PHE A 1 79 ? 2.659 -6.081 -6.167 1.00 87.00 79 PHE A N 1
ATOM 602 C CA . PHE A 1 79 ? 3.915 -5.381 -6.416 1.00 87.00 79 PHE A CA 1
ATOM 603 C C . PHE A 1 79 ? 3.759 -4.360 -7.539 1.00 87.00 79 PHE A C 1
ATOM 605 O O . PHE A 1 79 ? 3.018 -4.574 -8.504 1.00 87.00 79 PHE A O 1
ATOM 612 N N . ALA A 1 80 ? 4.513 -3.266 -7.446 1.00 72.62 80 ALA A N 1
ATOM 613 C CA . ALA A 1 80 ? 4.656 -2.341 -8.558 1.00 72.62 80 ALA A CA 1
ATOM 614 C C . ALA A 1 80 ? 5.371 -3.049 -9.718 1.00 72.62 80 ALA A C 1
ATOM 616 O O . ALA A 1 80 ? 6.500 -3.520 -9.578 1.00 72.62 80 ALA A O 1
ATOM 617 N N . ARG A 1 81 ? 4.727 -3.118 -10.887 1.00 71.75 81 ARG A N 1
ATOM 618 C CA . ARG A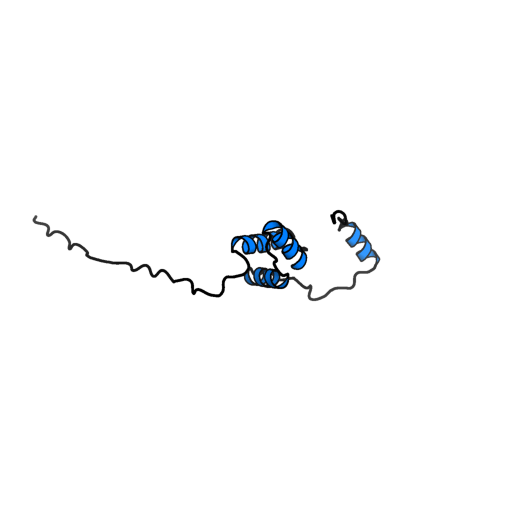 1 81 ? 5.373 -3.629 -12.099 1.00 71.75 81 ARG A CA 1
ATOM 619 C C . ARG A 1 81 ? 6.238 -2.520 -12.695 1.00 71.75 81 ARG A C 1
ATOM 621 O O . ARG A 1 81 ? 5.704 -1.567 -13.258 1.00 71.75 81 ARG A O 1
ATOM 628 N N . ARG A 1 82 ? 7.566 -2.639 -12.588 1.00 65.81 82 ARG A N 1
ATOM 629 C CA . ARG A 1 82 ? 8.491 -1.829 -13.397 1.00 65.81 82 ARG A CA 1
ATOM 630 C C . ARG A 1 82 ? 8.681 -2.525 -14.749 1.00 65.81 82 ARG A C 1
ATOM 632 O O . ARG A 1 82 ? 9.081 -3.688 -14.756 1.00 65.81 82 ARG A O 1
ATOM 639 N N . PRO A 1 83 ? 8.390 -1.871 -15.886 1.00 65.62 83 PRO A N 1
ATOM 640 C CA . PRO A 1 83 ? 8.761 -2.423 -17.183 1.00 65.62 83 PRO A CA 1
ATOM 641 C C . PRO A 1 83 ? 10.288 -2.560 -17.249 1.00 65.62 83 PRO A C 1
ATOM 643 O O . PRO A 1 83 ? 11.010 -1.614 -16.946 1.00 65.62 83 PRO A O 1
ATOM 646 N N . VAL A 1 84 ? 10.771 -3.747 -17.629 1.00 68.50 84 VAL A N 1
ATOM 647 C CA . VAL A 1 84 ? 12.209 -4.084 -17.673 1.00 68.50 84 VAL A CA 1
ATOM 648 C C . VAL A 1 84 ? 12.968 -3.200 -18.670 1.00 68.50 84 VAL A C 1
ATOM 650 O O . VAL A 1 84 ? 14.146 -2.914 -18.484 1.00 68.50 84 VAL A O 1
ATOM 653 N N . ARG A 1 85 ? 12.286 -2.727 -19.720 1.00 75.12 85 ARG A N 1
ATOM 654 C CA . ARG A 1 85 ? 12.808 -1.767 -20.693 1.00 75.12 85 ARG A CA 1
ATOM 655 C C . ARG A 1 85 ? 11.765 -0.685 -20.950 1.00 75.12 85 ARG A C 1
ATOM 657 O O . ARG A 1 85 ? 10.639 -0.989 -21.337 1.00 75.12 85 ARG A O 1
ATOM 664 N N . CYS A 1 86 ? 12.151 0.572 -20.760 1.00 71.12 86 CYS A N 1
ATOM 665 C CA . CYS A 1 86 ? 11.402 1.718 -21.261 1.00 71.12 86 CYS A CA 1
ATOM 666 C C . CYS A 1 86 ? 12.034 2.140 -22.587 1.00 71.12 86 CYS A C 1
ATOM 668 O O . CYS A 1 86 ? 13.152 2.648 -22.587 1.00 71.12 86 CYS A O 1
ATOM 670 N N . VAL A 1 87 ? 11.340 1.941 -23.711 1.00 80.00 87 VAL A N 1
ATOM 671 C CA . VAL A 1 87 ? 11.728 2.602 -24.966 1.00 80.00 87 VAL A CA 1
ATOM 672 C C . VAL A 1 87 ? 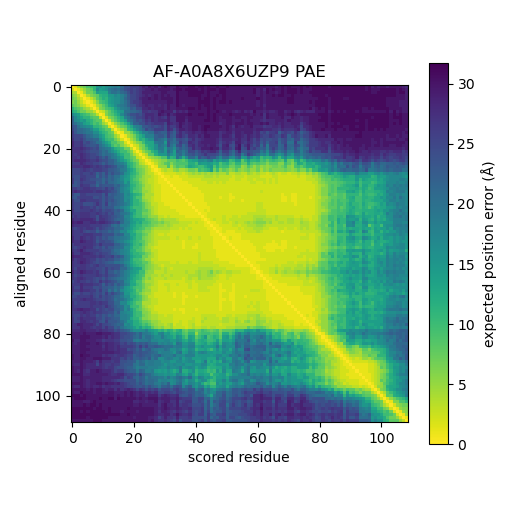11.411 4.093 -24.800 1.00 80.00 87 VAL A C 1
ATOM 674 O O . VAL A 1 87 ? 10.257 4.409 -24.482 1.00 80.00 87 VAL A O 1
ATOM 677 N N . PRO A 1 88 ? 12.385 5.009 -24.962 1.00 82.19 88 PRO A N 1
ATOM 678 C CA . PRO A 1 88 ? 12.120 6.439 -24.892 1.00 82.19 88 PRO A CA 1
ATOM 679 C C . PRO A 1 88 ? 11.026 6.808 -25.895 1.00 82.19 88 PRO A C 1
ATOM 681 O O . PRO A 1 88 ? 11.138 6.538 -27.090 1.00 82.19 88 PRO A O 1
ATOM 684 N N . LEU A 1 89 ? 9.934 7.394 -25.408 1.00 85.75 89 LEU A N 1
ATOM 685 C CA . LEU A 1 89 ? 8.857 7.843 -26.282 1.00 85.75 89 LEU A CA 1
ATOM 686 C C . LEU A 1 89 ? 9.298 9.115 -27.000 1.00 85.75 89 LEU A C 1
ATOM 688 O O . LEU A 1 89 ? 9.753 10.060 -26.355 1.00 85.75 89 LEU A O 1
ATOM 692 N N . THR A 1 90 ? 9.092 9.170 -28.316 1.00 90.56 90 THR A N 1
ATOM 693 C CA . THR A 1 90 ? 9.258 10.418 -29.068 1.00 90.56 90 THR A CA 1
ATOM 694 C C . THR A 1 90 ? 8.272 11.479 -28.548 1.00 90.56 90 THR A C 1
ATOM 696 O O . THR A 1 90 ? 7.181 11.128 -28.078 1.00 90.56 90 THR A O 1
ATOM 699 N N . PRO A 1 91 ? 8.585 12.783 -28.650 1.00 88.00 91 PRO A N 1
ATOM 700 C CA . PRO A 1 91 ? 7.700 13.853 -28.173 1.00 88.00 91 PRO A CA 1
ATOM 701 C C . PRO A 1 91 ? 6.281 13.819 -28.772 1.00 88.00 91 PRO A C 1
ATOM 703 O O . PRO A 1 91 ? 5.314 14.235 -28.133 1.00 88.00 91 PRO A O 1
ATOM 706 N N . ALA A 1 92 ? 6.124 13.302 -29.995 1.00 90.31 92 ALA A N 1
ATOM 707 C CA . ALA A 1 92 ? 4.814 13.086 -30.611 1.00 90.31 92 ALA A CA 1
ATOM 708 C C . ALA A 1 92 ? 4.011 11.982 -29.896 1.00 90.31 92 ALA A C 1
ATOM 710 O O . ALA A 1 92 ? 2.827 12.159 -29.606 1.00 90.31 92 ALA A O 1
ATOM 711 N N . HIS A 1 93 ? 4.659 10.864 -29.550 1.00 87.56 93 HIS A N 1
ATOM 712 C CA . HIS A 1 93 ? 4.029 9.768 -28.810 1.00 87.56 93 HIS A CA 1
ATOM 713 C C . HIS A 1 93 ? 3.702 10.150 -27.363 1.00 87.56 93 HIS A C 1
ATOM 715 O O . HIS A 1 93 ? 2.675 9.719 -26.840 1.00 87.56 93 HIS A O 1
ATOM 721 N N . GLN A 1 94 ? 4.526 10.989 -26.728 1.00 84.19 94 GLN A N 1
ATOM 722 C CA . GLN A 1 94 ? 4.242 11.513 -25.389 1.00 84.19 94 GLN A CA 1
ATOM 723 C C . GLN A 1 94 ? 2.964 12.357 -25.376 1.00 84.19 94 GLN A C 1
ATOM 725 O O . GLN A 1 94 ? 2.067 12.070 -24.587 1.00 84.19 94 GLN A O 1
ATOM 730 N N . ARG A 1 95 ? 2.837 13.315 -26.307 1.00 84.88 95 ARG A N 1
ATOM 731 C CA . ARG A 1 95 ? 1.638 14.162 -26.446 1.00 84.88 95 ARG A CA 1
ATOM 732 C C . ARG A 1 95 ? 0.381 13.346 -26.734 1.00 84.88 95 ARG A C 1
ATOM 734 O O . ARG A 1 95 ? -0.648 13.546 -26.104 1.00 84.88 95 ARG A O 1
ATOM 741 N N . ARG A 1 96 ? 0.462 12.360 -27.631 1.00 82.75 96 ARG A N 1
ATOM 742 C CA . ARG A 1 96 ? -0.680 11.475 -27.914 1.00 82.75 96 ARG A CA 1
ATOM 743 C C . ARG A 1 96 ? -1.103 10.669 -26.681 1.00 82.75 96 ARG A C 1
ATOM 745 O O . ARG A 1 96 ? -2.289 10.472 -26.454 1.00 82.75 96 ARG A O 1
ATOM 752 N N . ARG A 1 97 ? -0.142 10.222 -25.868 1.00 77.12 97 ARG A N 1
ATOM 753 C CA . ARG A 1 97 ? -0.410 9.443 -24.653 1.00 77.12 97 ARG A CA 1
ATOM 754 C C 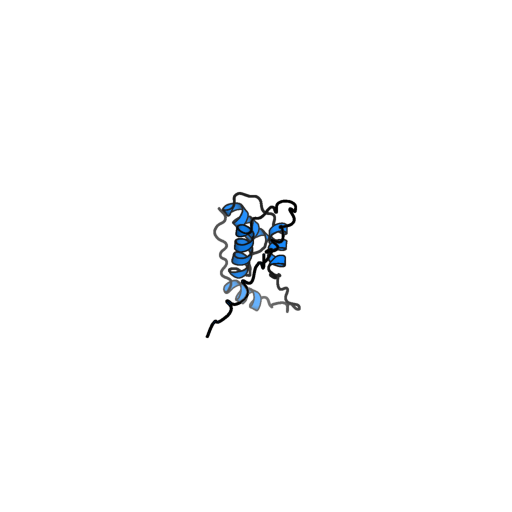. ARG A 1 97 ? -0.944 10.298 -23.498 1.00 77.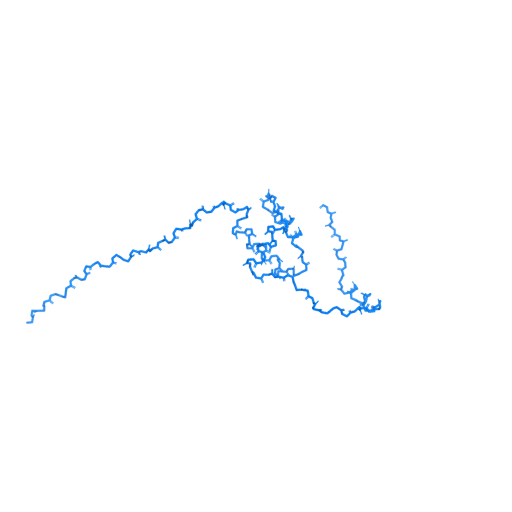12 97 ARG A C 1
ATOM 756 O O . ARG A 1 97 ? -1.768 9.794 -22.741 1.00 77.12 97 ARG A O 1
ATOM 763 N N . SER A 1 98 ? -0.516 11.555 -23.363 1.00 73.56 98 SER A N 1
ATOM 764 C CA . SER A 1 98 ? -1.064 12.482 -22.359 1.00 73.56 98 SER A CA 1
ATOM 765 C C . SER A 1 98 ? -2.491 12.915 -22.690 1.00 73.56 98 SER A C 1
ATOM 767 O O . SER A 1 98 ? -3.286 13.076 -21.779 1.00 73.56 98 SER A O 1
ATOM 769 N N . LEU A 1 99 ? -2.847 13.018 -23.973 1.00 70.56 99 LEU A N 1
ATOM 770 C CA . LEU A 1 99 ? -4.221 13.323 -24.394 1.00 70.56 99 LEU A CA 1
ATOM 771 C C . LEU A 1 99 ? -5.216 12.189 -24.080 1.00 70.56 99 LEU A C 1
ATOM 773 O O . LEU A 1 99 ? -6.386 12.456 -23.837 1.00 70.56 99 LEU A O 1
ATOM 777 N N . VAL A 1 100 ? -4.759 10.930 -24.052 1.00 60.12 100 VAL A N 1
ATOM 778 C CA . VAL A 1 100 ? -5.589 9.764 -23.672 1.00 60.12 100 VAL A CA 1
ATOM 779 C C . VAL A 1 100 ? -5.766 9.657 -22.153 1.00 60.12 100 VAL A C 1
ATOM 781 O O . VAL A 1 100 ? -6.780 9.161 -21.671 1.00 60.12 100 VAL A O 1
ATOM 784 N N . LEU A 1 101 ? -4.780 10.118 -21.383 1.00 55.94 101 LEU A N 1
ATOM 785 C CA . LEU A 1 101 ? -4.849 10.195 -19.927 1.00 55.94 101 LEU A CA 1
ATOM 786 C C . LEU A 1 101 ? -5.396 11.568 -19.543 1.00 55.94 101 LEU A C 1
ATOM 788 O O . LEU A 1 101 ? -4.639 12.397 -19.046 1.00 55.94 101 LEU A O 1
ATOM 792 N N . GLY A 1 102 ? -6.686 11.799 -19.810 1.00 46.50 102 GLY A N 1
ATOM 793 C CA . GLY A 1 102 ? -7.396 13.000 -19.374 1.00 46.50 102 GLY A CA 1
ATOM 794 C C . GLY A 1 102 ? -6.980 13.361 -17.951 1.00 46.50 102 GLY A C 1
ATOM 795 O O . GLY A 1 102 ? -7.169 12.584 -17.016 1.00 46.50 102 GLY A O 1
ATOM 796 N N . THR A 1 103 ? -6.309 14.498 -17.817 1.00 49.69 103 THR A N 1
ATOM 797 C CA . THR A 1 103 ? -5.837 15.036 -16.552 1.00 49.69 103 THR A CA 1
ATOM 798 C C . THR A 1 103 ? -7.054 15.422 -15.727 1.00 49.69 103 THR A C 1
ATOM 800 O O . THR A 1 103 ? -7.535 16.548 -15.800 1.00 49.69 103 THR A O 1
ATOM 803 N N . SER A 1 104 ? -7.560 14.490 -14.923 1.00 41.84 104 SER A N 1
ATOM 804 C CA . SER A 1 104 ? -8.353 14.816 -13.742 1.00 41.84 104 SER A CA 1
ATOM 805 C C . SER A 1 104 ? -7.406 15.381 -12.674 1.00 41.84 104 SER A C 1
ATOM 807 O O . SER A 1 104 ? -7.154 14.753 -11.648 1.00 41.84 104 SER A O 1
ATOM 809 N N . GLU A 1 105 ? -6.803 16.534 -12.967 1.00 49.12 105 GLU A N 1
ATOM 810 C CA . GLU A 1 105 ? -6.244 17.451 -11.972 1.00 49.12 105 GLU A CA 1
ATOM 811 C C . GLU A 1 105 ? -7.336 18.453 -11.595 1.00 49.12 105 GLU A C 1
ATOM 813 O O . GLU A 1 105 ? -7.252 19.631 -11.908 1.00 49.12 105 GLU A O 1
ATOM 818 N N . LEU A 1 106 ? -8.397 17.986 -10.946 1.00 50.69 106 LEU A N 1
ATOM 819 C CA . LEU A 1 106 ? -9.317 18.847 -10.211 1.00 50.69 106 LEU A CA 1
ATOM 820 C C . LEU A 1 106 ? -9.737 18.096 -8.945 1.00 50.69 106 LEU A C 1
ATOM 822 O O . LEU A 1 106 ? -9.958 16.892 -8.996 1.00 50.69 106 LEU A O 1
ATOM 826 N N . GLU A 1 107 ? -9.796 18.836 -7.836 1.00 44.62 107 GLU A N 1
ATOM 827 C CA . GLU A 1 107 ? -10.091 18.415 -6.454 1.00 44.62 107 GLU A CA 1
ATOM 828 C C . GLU A 1 107 ? -8.889 18.003 -5.587 1.00 44.62 107 GLU A C 1
ATOM 830 O O . GLU A 1 107 ? -8.718 16.871 -5.134 1.00 44.62 107 GLU A O 1
ATOM 835 N N . ARG A 1 108 ? -8.080 19.017 -5.255 1.00 40.25 108 ARG A N 1
ATOM 836 C CA . ARG A 1 108 ? -7.625 19.201 -3.872 1.00 40.25 108 ARG A CA 1
ATOM 837 C C . ARG A 1 108 ? -8.511 20.276 -3.235 1.00 40.25 108 ARG A C 1
ATOM 839 O O . ARG A 1 108 ? -8.343 21.451 -3.549 1.00 40.25 108 ARG A O 1
ATOM 846 N N . GLN A 1 109 ? -9.440 19.854 -2.385 1.00 34.69 109 GLN A N 1
ATOM 847 C CA . GLN A 1 109 ? -9.873 20.610 -1.209 1.00 34.69 109 GLN A CA 1
ATOM 848 C C . GLN A 1 109 ? -9.372 19.852 0.019 1.00 34.69 109 GLN A C 1
ATOM 850 O O . GLN A 1 109 ? -9.308 18.599 -0.060 1.00 34.69 109 GLN A O 1
#

Solvent-accessible surface area (backbone atoms only — not comparable to full-atom values): 7302 Å² total; per-residue (Å²): 138,84,78,78,77,76,82,81,82,75,82,80,82,75,76,74,80,76,79,74,76,78,88,63,82,83,66,95,63,51,77,66,54,51,50,49,54,50,49,49,47,66,75,39,77,81,63,47,46,56,57,52,17,51,55,50,20,68,74,69,74,45,95,50,51,37,66,58,42,46,53,50,30,48,75,70,72,51,72,90,85,74,73,94,71,80,78,83,70,52,74,68,56,46,53,59,52,50,66,72,52,68,79,80,84,74,85,88,128

Foldseek 3Di:
DDDDDPDDDDDDPPVPPPPDDDPDDDDLDDPVLLVQLLVVCVVDVPDALQNSQVVSCVVVVGRDDSVNSVVSCVVVVHDDDDDPDDDDDDPVRVVVVVVVVPPPPDDDD

Radius of gyration: 26.95 Å; Cα contacts (8 Å, |Δi|>4): 49; chains: 1; bounding box: 45×86×55 Å

Secondary structure (DSSP, 8-state):
--PPPPP----------------PSPPSS-HHHHHHHHHHHHH-TT--HHHHHHHHHHHHSS---HHHHHHHHHHTT------S--PPPPHHHHHHHHHHS--------

Nearest PDB structures (foldseek):
  8b9x-assembly2_B  TM=7.033E-01  e=6.435E-01  Homo sapiens
  5nhk-assembly1_B  TM=5.435E-01  e=1.356E+00  Francisella tularensis
  6ejq-assembly1_G  TM=8.154E-01  e=5.001E+00  Thermus phage G20c